Protein AF-A0A2D4JW56-F1 (afdb_monomer_lite)

Sequence (159 aa):
MGGWMNEIQSYDPETYHATLTHSIFVRLEGSILRLSKPNKNISRRAFYNETKPEVTYISQKIYDLTDSKIYLVPKSLARKRVWNKKYPICIELGRQDNFMAKAQTDKETSEDKISIEKENLSSEEIWKPSQDGAKSGTQKNQVLYLFARTGREKEEWFR

Secondary structure (DSSP, 8-state):
-EEEEEEESS--TTT--GGG-EEEEEEEETTEEEEEEESSPPPTT--TTS------EEEEEEEE-TT-EEEESSTT--GGGTT-TTSPEEEE-----SGGGGSS-----------------------------------PPPEEEEEESSHHHHHHHH-

Radius of gyration: 19.99 Å; chains: 1; bounding box: 48×68×36 Å

Organism: NCBI:txid1970185

Foldseek 3Di:
DKDKWWWAQDDDLVPDDPVRTAIWIWDDDPQKIKTFGFPDGDDLCDDPPDDPPPTDTDDMDIAGLPPKDWDKPPNPDDPVCLLPLSIWIKIQGDDGPPPPVPRDDDDDDDDDDDDDDDDDDDDDDDDDDDDDDDDDDDDRRRMITIGDSGSVVSVVVRD

pLDDT: mean 75.03, std 24.68, range [27.59, 96.94]

Structure (mmCIF, N/CA/C/O backbone):
data_AF-A0A2D4JW56-F1
#
_entry.id   AF-A0A2D4JW56-F1
#
loop_
_atom_site.group_PDB
_atom_site.id
_atom_site.type_symbol
_atom_site.label_atom_id
_atom_site.label_alt_id
_atom_site.label_comp_id
_atom_site.label_asym_id
_atom_site.label_entity_id
_atom_site.label_seq_id
_atom_site.pdbx_PDB_ins_code
_atom_site.Cartn_x
_atom_site.Cartn_y
_atom_site.Cartn_z
_atom_site.occupancy
_atom_site.B_iso_or_equiv
_atom_site.auth_seq_id
_atom_site.auth_comp_id
_atom_site.auth_asym_id
_atom_site.auth_atom_id
_atom_site.pdbx_PDB_model_num
ATOM 1 N N . MET A 1 1 ? 5.699 -3.218 11.768 1.00 90.75 1 MET A N 1
ATOM 2 C CA . MET A 1 1 ? 6.167 -3.727 10.451 1.00 90.75 1 MET A CA 1
ATOM 3 C C . MET A 1 1 ? 6.404 -2.551 9.506 1.00 90.75 1 MET A C 1
ATOM 5 O O . MET A 1 1 ? 5.725 -1.543 9.655 1.00 90.75 1 MET A O 1
ATOM 9 N N . GLY A 1 2 ? 7.350 -2.626 8.561 1.00 92.94 2 GLY A N 1
ATOM 10 C CA . GLY A 1 2 ? 7.533 -1.560 7.568 1.00 92.94 2 GLY A CA 1
ATOM 11 C C . GLY A 1 2 ? 8.169 -2.043 6.267 1.00 92.94 2 GLY A C 1
ATOM 12 O O . GLY A 1 2 ? 9.017 -2.931 6.294 1.00 92.94 2 GLY A O 1
ATOM 13 N N . GLY A 1 3 ? 7.761 -1.469 5.136 1.00 92.69 3 GLY A N 1
ATOM 14 C CA . GLY A 1 3 ? 8.174 -1.938 3.816 1.00 92.69 3 GLY A CA 1
ATOM 15 C C . GLY A 1 3 ? 7.618 -1.109 2.661 1.00 92.69 3 GLY A C 1
ATOM 16 O O . GLY A 1 3 ? 6.714 -0.291 2.822 1.00 92.69 3 GLY A O 1
ATOM 17 N N . TRP A 1 4 ? 8.184 -1.320 1.475 1.00 93.00 4 TRP A N 1
ATOM 18 C CA . TRP A 1 4 ? 7.761 -0.634 0.258 1.00 93.00 4 TRP A CA 1
ATOM 19 C C . TRP A 1 4 ? 6.577 -1.342 -0.399 1.00 93.00 4 TRP A C 1
ATOM 21 O O . TRP A 1 4 ? 6.644 -2.532 -0.696 1.00 93.00 4 TRP A O 1
ATOM 31 N N . MET A 1 5 ? 5.529 -0.586 -0.710 1.00 95.25 5 MET A N 1
ATOM 32 C CA . MET A 1 5 ? 4.368 -1.046 -1.477 1.00 95.25 5 MET A CA 1
ATOM 33 C C . MET A 1 5 ? 4.080 -0.054 -2.604 1.00 95.25 5 MET A C 1
ATOM 35 O O . MET A 1 5 ? 4.742 0.980 -2.712 1.00 95.25 5 MET A O 1
ATOM 39 N N . ASN A 1 6 ? 3.115 -0.367 -3.465 1.00 95.00 6 ASN A N 1
ATOM 40 C CA . ASN A 1 6 ? 2.587 0.601 -4.420 1.00 95.00 6 ASN A CA 1
ATOM 41 C C . ASN A 1 6 ? 1.115 0.885 -4.120 1.00 95.00 6 ASN A C 1
ATOM 43 O O . ASN A 1 6 ? 0.366 -0.050 -3.860 1.00 95.00 6 ASN A O 1
ATOM 47 N N . GLU A 1 7 ? 0.699 2.143 -4.187 1.00 95.06 7 GLU A N 1
ATOM 48 C CA . GLU A 1 7 ? -0.705 2.546 -4.094 1.00 95.06 7 GLU A CA 1
ATOM 49 C C . GLU A 1 7 ? -1.277 2.909 -5.466 1.00 95.06 7 GLU A C 1
ATOM 51 O O . GLU A 1 7 ? -0.543 3.298 -6.379 1.00 95.06 7 GLU A O 1
ATOM 56 N N . ILE A 1 8 ? -2.596 2.804 -5.599 1.00 94.56 8 ILE A N 1
ATOM 57 C CA . ILE A 1 8 ? -3.370 3.417 -6.682 1.00 94.56 8 ILE A CA 1
ATOM 58 C C . ILE A 1 8 ? -4.607 4.084 -6.078 1.00 94.56 8 ILE A C 1
ATOM 60 O O . ILE A 1 8 ? -5.138 3.615 -5.072 1.00 94.56 8 ILE A O 1
ATOM 64 N N . GLN A 1 9 ? -5.066 5.179 -6.681 1.00 91.38 9 GLN A N 1
ATOM 65 C CA . GLN A 1 9 ? -6.236 5.912 -6.189 1.00 91.38 9 GLN A CA 1
ATOM 66 C C . GLN A 1 9 ? -7.549 5.153 -6.425 1.00 91.38 9 GLN A C 1
ATOM 68 O O . GLN A 1 9 ? -8.435 5.174 -5.577 1.00 91.38 9 GLN A O 1
ATOM 73 N N . SER A 1 10 ? -7.671 4.486 -7.572 1.00 91.38 10 SER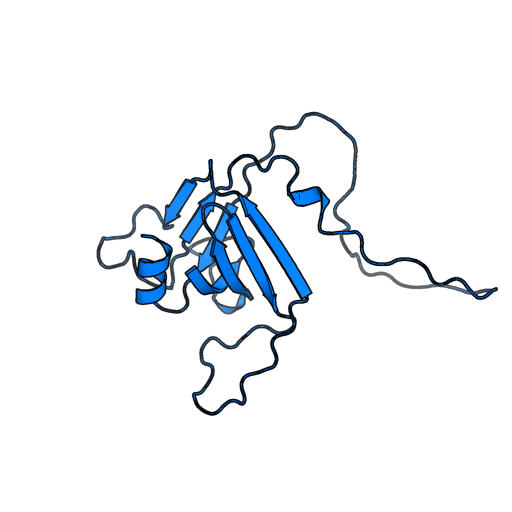 A N 1
ATOM 74 C CA . SER A 1 10 ? -8.828 3.672 -7.941 1.00 91.38 10 SER A CA 1
ATOM 75 C C . SER A 1 10 ? -8.339 2.383 -8.586 1.00 91.38 10 SER A C 1
ATOM 77 O O . SER A 1 10 ? -7.393 2.410 -9.375 1.00 91.38 10 SER A O 1
ATOM 79 N N . TYR A 1 11 ? -8.949 1.257 -8.231 1.00 93.00 11 TYR A N 1
ATOM 80 C CA . TYR A 1 11 ? -8.591 -0.052 -8.760 1.00 93.00 11 TYR A CA 1
ATOM 81 C C . TYR A 1 11 ? -9.774 -0.675 -9.488 1.00 93.00 11 TYR A C 1
ATOM 83 O O . TYR A 1 11 ? -10.841 -0.863 -8.908 1.00 93.00 11 TYR A O 1
ATOM 91 N N . ASP A 1 12 ? -9.527 -1.079 -10.726 1.00 91.06 12 ASP A N 1
ATOM 92 C CA . ASP A 1 12 ? -10.411 -1.922 -11.514 1.00 91.06 12 ASP A CA 1
ATOM 93 C C . ASP A 1 12 ? -9.562 -3.065 -12.110 1.00 91.06 12 ASP A C 1
ATOM 95 O O . ASP A 1 12 ? -8.528 -2.804 -12.735 1.00 91.06 12 ASP A O 1
ATOM 99 N N . PRO A 1 13 ? -9.923 -4.343 -11.876 1.00 88.94 13 PRO A N 1
ATOM 100 C CA . PRO A 1 13 ? -9.146 -5.487 -12.344 1.00 88.94 13 PRO A CA 1
ATOM 101 C C . PRO A 1 13 ? -9.022 -5.588 -13.872 1.00 88.94 13 PRO A C 1
ATOM 103 O O . PRO A 1 13 ? -8.082 -6.248 -14.331 1.00 88.94 13 PRO A O 1
ATOM 106 N N . GLU A 1 14 ? -9.929 -4.974 -14.637 1.00 89.44 14 GLU A N 1
ATOM 107 C CA . GLU A 1 14 ? -9.923 -5.004 -16.104 1.00 89.44 14 GLU A CA 1
ATOM 108 C C . GLU A 1 14 ? -8.990 -3.942 -16.693 1.00 89.44 14 GLU A C 1
ATOM 110 O O . GLU A 1 14 ? -8.241 -4.223 -17.628 1.00 89.44 14 GLU A O 1
ATOM 115 N N . THR A 1 15 ? -8.965 -2.750 -16.096 1.00 90.31 15 THR A N 1
ATOM 116 C CA . THR A 1 15 ? -8.185 -1.598 -16.582 1.00 90.31 15 THR A CA 1
ATOM 117 C C . THR A 1 15 ? -6.861 -1.389 -15.841 1.00 90.31 15 THR A C 1
ATOM 119 O O . THR A 1 15 ? -6.055 -0.534 -16.216 1.00 90.31 15 THR A O 1
ATOM 122 N N . TYR A 1 16 ? -6.584 -2.182 -14.800 1.00 91.69 16 TYR A N 1
ATOM 123 C CA . TYR A 1 16 ? -5.368 -2.050 -14.005 1.00 91.69 16 TYR A CA 1
ATOM 124 C C . TYR A 1 16 ? -4.090 -2.206 -14.838 1.00 91.69 16 TYR A C 1
ATOM 126 O O . TYR A 1 16 ? -3.803 -3.263 -15.411 1.00 91.69 16 TYR A O 1
ATOM 134 N N . HIS A 1 17 ? -3.235 -1.186 -14.753 1.00 90.25 17 HIS A N 1
ATOM 135 C CA . HIS A 1 17 ? -1.868 -1.233 -15.243 1.00 90.25 17 HIS A CA 1
ATOM 136 C C . HIS A 1 17 ? -0.882 -0.758 -14.173 1.00 90.25 17 HIS A C 1
ATOM 138 O O . HIS A 1 17 ? -1.106 0.222 -13.467 1.00 90.25 17 HIS A O 1
ATOM 144 N N . ALA A 1 18 ? 0.261 -1.435 -14.060 1.00 88.50 18 ALA A N 1
ATOM 145 C CA . ALA A 1 18 ? 1.209 -1.164 -12.981 1.00 88.50 18 ALA A CA 1
ATOM 146 C C . ALA A 1 18 ? 1.871 0.226 -13.057 1.00 88.50 18 ALA A C 1
ATOM 148 O O . ALA A 1 18 ? 2.372 0.713 -12.046 1.00 88.50 18 ALA A O 1
ATOM 149 N N . THR A 1 19 ? 1.884 0.867 -14.228 1.00 89.88 19 THR A N 1
ATOM 150 C CA . THR A 1 19 ? 2.395 2.243 -14.396 1.00 89.88 19 THR A CA 1
ATOM 151 C C . THR A 1 19 ? 1.514 3.288 -13.719 1.00 89.88 19 THR A C 1
ATOM 153 O O . THR A 1 19 ? 1.999 4.375 -13.437 1.00 89.88 19 THR A O 1
ATOM 156 N N . LEU A 1 20 ? 0.255 2.952 -13.418 1.00 91.56 20 LEU A N 1
ATOM 157 C CA . LEU A 1 20 ? -0.678 3.816 -12.692 1.00 91.56 20 LEU A CA 1
ATOM 158 C C . LEU A 1 20 ? -0.420 3.817 -11.179 1.00 91.56 20 LEU A C 1
ATOM 160 O O . LEU A 1 20 ? -1.096 4.520 -10.436 1.00 91.56 20 LEU A O 1
ATOM 164 N N . THR A 1 21 ? 0.529 3.003 -10.709 1.00 93.38 21 THR A N 1
ATOM 165 C CA . THR A 1 21 ? 0.821 2.867 -9.283 1.00 93.38 21 THR A CA 1
ATOM 166 C C . THR A 1 21 ? 1.972 3.765 -8.844 1.00 93.38 21 THR A C 1
ATOM 168 O O . THR A 1 21 ? 2.918 4.032 -9.594 1.00 93.38 21 THR A O 1
ATOM 171 N N . HIS A 1 22 ? 1.917 4.200 -7.590 1.00 92.56 22 HIS A N 1
ATOM 172 C CA . HIS A 1 22 ? 2.948 5.021 -6.969 1.00 92.56 22 HIS A CA 1
ATOM 173 C C . HIS A 1 22 ? 3.569 4.296 -5.787 1.00 92.56 22 HIS A C 1
ATOM 175 O O . HIS A 1 22 ? 2.863 3.744 -4.950 1.00 92.56 22 HIS A O 1
ATOM 181 N N . SER A 1 23 ? 4.895 4.311 -5.701 1.00 93.50 23 SER A N 1
ATOM 182 C CA . SER A 1 23 ? 5.605 3.756 -4.556 1.00 93.50 23 SER A CA 1
ATOM 183 C C . SER A 1 23 ? 5.267 4.536 -3.303 1.00 93.50 23 SER A C 1
ATOM 185 O O . SER A 1 23 ? 5.326 5.763 -3.300 1.00 93.50 23 SER A O 1
ATOM 187 N N . ILE A 1 24 ? 5.007 3.813 -2.227 1.00 94.81 24 ILE A N 1
ATOM 188 C CA . ILE A 1 24 ? 4.860 4.367 -0.892 1.00 94.81 24 ILE A CA 1
ATOM 189 C C . ILE A 1 24 ? 5.630 3.503 0.097 1.00 94.81 24 ILE A C 1
ATOM 191 O O . ILE A 1 24 ? 5.726 2.281 -0.053 1.00 94.81 24 ILE A O 1
ATOM 195 N N . PHE A 1 25 ? 6.189 4.143 1.116 1.00 94.69 25 PHE A N 1
ATOM 196 C CA . PHE A 1 25 ? 6.705 3.431 2.269 1.00 94.69 25 PHE A CA 1
ATOM 197 C C . PHE A 1 25 ? 5.580 3.272 3.286 1.00 94.69 25 PHE A C 1
ATOM 199 O O . PHE A 1 25 ? 5.033 4.263 3.775 1.00 94.69 25 PHE A O 1
ATOM 206 N N . VAL A 1 26 ? 5.232 2.025 3.578 1.00 96.19 26 VAL A N 1
ATOM 207 C CA . VAL A 1 26 ? 4.162 1.659 4.502 1.00 96.19 26 VAL A CA 1
ATOM 208 C C . VAL A 1 26 ? 4.784 1.248 5.819 1.00 96.19 26 VAL A C 1
ATOM 210 O O . VAL A 1 26 ? 5.737 0.469 5.852 1.00 96.19 26 VAL A O 1
ATOM 213 N N . ARG A 1 27 ? 4.241 1.762 6.917 1.00 96.25 27 ARG A N 1
ATOM 214 C CA . ARG A 1 27 ? 4.633 1.377 8.266 1.00 96.25 27 ARG A CA 1
ATOM 215 C C . ARG A 1 27 ? 3.393 1.174 9.119 1.00 96.25 27 ARG A C 1
ATOM 217 O O . ARG A 1 27 ? 2.530 2.041 9.153 1.00 96.25 27 ARG A O 1
ATOM 224 N N . LEU A 1 28 ? 3.337 0.037 9.795 1.00 95.56 28 LEU A N 1
ATOM 225 C CA . LEU A 1 28 ? 2.257 -0.341 10.697 1.00 95.56 28 LEU A CA 1
ATOM 226 C C . LEU A 1 28 ? 2.810 -0.462 12.121 1.00 95.56 28 LEU A C 1
ATOM 228 O O . LEU A 1 28 ? 3.742 -1.244 12.359 1.00 95.56 28 LEU A O 1
ATOM 232 N N . GLU A 1 29 ? 2.244 0.330 13.029 1.00 95.12 29 GLU A N 1
ATOM 233 C CA . GLU A 1 29 ? 2.577 0.429 14.455 1.00 95.12 29 GLU A CA 1
ATOM 234 C C . GLU A 1 29 ? 1.278 0.267 15.266 1.00 95.12 29 GLU A C 1
ATOM 236 O O . GLU A 1 29 ? 0.495 1.205 15.393 1.00 95.12 29 GLU A O 1
ATOM 241 N N . GLY A 1 30 ? 1.008 -0.939 15.779 1.00 93.81 30 GLY A N 1
ATOM 242 C CA . GLY A 1 30 ? -0.292 -1.245 16.390 1.00 93.81 30 GLY A CA 1
ATOM 243 C C . GLY A 1 30 ? -1.423 -1.156 15.358 1.00 93.81 30 GLY A C 1
ATOM 244 O O . GLY A 1 30 ? -1.340 -1.800 14.313 1.00 93.81 30 GLY A O 1
ATOM 245 N N . SER A 1 31 ? -2.446 -0.339 15.630 1.00 92.81 31 SER A N 1
ATOM 246 C CA . SER A 1 31 ? -3.524 -0.013 14.680 1.00 92.81 31 SER A CA 1
ATOM 247 C C . SER A 1 31 ? -3.182 1.151 13.744 1.00 92.81 31 SER A C 1
ATOM 249 O O . SER A 1 31 ? -3.960 1.461 12.846 1.00 92.81 31 SER A O 1
ATOM 251 N N . ILE A 1 32 ? -2.029 1.804 13.916 1.00 95.38 32 ILE A N 1
ATOM 252 C CA . ILE A 1 32 ? -1.685 3.014 13.169 1.00 95.38 32 ILE A CA 1
ATOM 253 C C . ILE A 1 32 ? -0.921 2.660 11.895 1.00 95.38 32 ILE A C 1
ATOM 255 O O . ILE A 1 32 ? 0.198 2.139 11.933 1.00 95.38 32 ILE A O 1
ATOM 259 N N . LEU A 1 33 ? -1.511 2.997 10.750 1.00 95.69 33 LEU A N 1
ATOM 260 C CA . LEU A 1 33 ? -0.930 2.822 9.425 1.00 95.69 33 LEU A CA 1
ATOM 261 C C . LEU A 1 33 ? -0.408 4.156 8.892 1.00 95.69 33 LEU A C 1
ATOM 263 O O . LEU A 1 33 ? -1.177 5.067 8.605 1.00 95.69 33 LEU A O 1
ATOM 267 N N . ARG A 1 34 ? 0.904 4.255 8.691 1.00 96.69 34 ARG A N 1
ATOM 268 C CA . ARG A 1 34 ? 1.580 5.416 8.105 1.00 96.69 34 ARG A CA 1
ATOM 269 C C . ARG A 1 34 ? 2.011 5.114 6.672 1.00 96.69 34 ARG A C 1
ATOM 271 O O . ARG A 1 34 ? 2.830 4.226 6.442 1.00 96.69 34 ARG A O 1
ATOM 278 N N . LEU A 1 35 ? 1.508 5.893 5.719 1.00 96.06 35 LEU A N 1
ATOM 279 C CA . LEU A 1 35 ? 1.900 5.874 4.310 1.00 96.06 35 LEU A CA 1
ATOM 280 C C . LEU A 1 35 ? 2.758 7.103 4.022 1.00 96.06 35 LEU A C 1
ATOM 282 O O . LEU A 1 35 ? 2.306 8.229 4.206 1.00 96.06 35 LEU A O 1
ATOM 286 N N . SER A 1 36 ? 3.997 6.904 3.583 1.00 95.12 36 SER A N 1
ATOM 287 C CA . SER A 1 36 ? 4.911 7.995 3.228 1.00 95.12 36 SER A CA 1
ATOM 288 C C . SER A 1 36 ? 5.229 7.939 1.737 1.00 95.12 36 SER A C 1
ATOM 290 O O . SER A 1 36 ? 5.847 6.985 1.259 1.00 95.12 36 SER A O 1
ATOM 292 N N . LYS A 1 37 ? 4.794 8.957 0.992 1.00 94.19 37 LYS A N 1
ATOM 293 C CA . LYS A 1 37 ? 5.024 9.081 -0.448 1.00 94.19 37 LYS A CA 1
ATOM 294 C C . LYS A 1 37 ? 6.372 9.771 -0.701 1.00 94.19 37 LYS A C 1
ATOM 296 O O . LYS A 1 37 ? 6.568 10.898 -0.236 1.00 94.19 37 LYS A O 1
ATOM 301 N N . PRO A 1 38 ? 7.308 9.121 -1.409 1.00 92.88 38 PRO A N 1
ATOM 302 C CA . PRO A 1 38 ? 8.582 9.720 -1.775 1.00 92.88 38 PRO A CA 1
ATOM 303 C C . PRO A 1 38 ? 8.401 10.792 -2.859 1.00 92.88 38 PRO A C 1
ATOM 305 O O . PRO A 1 38 ? 7.431 10.762 -3.616 1.00 92.88 38 PRO A O 1
ATOM 308 N N . ASN A 1 39 ? 9.365 11.708 -2.965 1.00 89.31 39 ASN A N 1
ATOM 309 C CA . ASN A 1 39 ? 9.410 12.730 -4.017 1.00 89.31 39 ASN A CA 1
ATOM 310 C C . ASN A 1 39 ? 9.483 12.101 -5.420 1.00 89.31 39 ASN A C 1
ATOM 312 O O . ASN A 1 39 ? 8.818 12.530 -6.358 1.00 89.31 39 ASN A O 1
ATOM 316 N N . LYS A 1 40 ? 10.268 11.027 -5.556 1.00 86.88 40 LYS A N 1
ATOM 317 C CA . LYS A 1 40 ? 10.425 10.274 -6.804 1.00 86.88 40 LYS A CA 1
ATOM 318 C C . LYS A 1 40 ? 9.884 8.862 -6.636 1.00 86.88 40 LYS A C 1
ATOM 320 O O . LYS A 1 40 ? 10.133 8.212 -5.621 1.00 86.88 40 LYS A O 1
ATOM 325 N N . ASN A 1 41 ? 9.164 8.375 -7.646 1.00 84.56 41 ASN A N 1
ATOM 326 C CA . ASN A 1 41 ? 8.671 7.003 -7.645 1.00 84.56 41 ASN A CA 1
ATOM 327 C C . ASN A 1 41 ? 9.858 6.029 -7.651 1.00 84.56 41 ASN A C 1
ATOM 329 O O . ASN A 1 41 ? 10.768 6.159 -8.468 1.00 84.56 41 ASN A O 1
ATOM 333 N N . ILE A 1 42 ? 9.845 5.051 -6.750 1.00 83.81 42 ILE A N 1
ATOM 334 C CA . ILE A 1 42 ? 10.928 4.074 -6.646 1.00 83.81 42 ILE A CA 1
ATOM 335 C C . ILE A 1 42 ? 10.691 2.952 -7.653 1.00 83.81 42 ILE A C 1
ATOM 337 O O . ILE A 1 42 ? 9.601 2.383 -7.730 1.00 83.81 42 ILE A O 1
ATOM 341 N N . SER A 1 43 ? 11.730 2.609 -8.414 1.00 75.06 43 SER A N 1
ATOM 342 C CA . SER A 1 43 ? 11.670 1.515 -9.381 1.00 75.06 43 SER A CA 1
ATOM 343 C C . SER A 1 43 ? 11.252 0.196 -8.723 1.00 75.06 43 SER A C 1
ATOM 345 O O . SER A 1 43 ? 11.694 -0.162 -7.629 1.00 75.06 43 SER A O 1
ATOM 347 N N . ARG A 1 44 ? 10.433 -0.582 -9.441 1.00 64.88 44 ARG A N 1
ATOM 348 C CA . ARG A 1 44 ? 10.041 -1.946 -9.039 1.00 64.88 44 ARG A CA 1
ATOM 349 C C . ARG A 1 44 ? 11.200 -2.946 -9.092 1.00 64.88 44 ARG A C 1
ATOM 351 O O . ARG A 1 44 ? 11.068 -4.041 -8.556 1.00 64.88 44 ARG A O 1
ATOM 358 N N . ARG A 1 45 ? 12.282 -2.601 -9.793 1.00 65.50 45 ARG A N 1
ATOM 359 C CA . ARG A 1 45 ? 13.469 -3.432 -10.026 1.00 65.50 45 ARG A CA 1
ATOM 360 C C . ARG A 1 45 ? 14.718 -2.625 -9.680 1.00 65.50 45 ARG A C 1
ATOM 362 O O . ARG A 1 45 ? 15.556 -2.424 -10.549 1.00 65.50 45 ARG A O 1
ATOM 369 N N . ALA A 1 46 ? 14.799 -2.090 -8.463 1.00 54.44 46 ALA A N 1
ATOM 370 C CA . ALA A 1 46 ? 16.048 -1.476 -8.021 1.00 54.44 46 ALA A CA 1
ATOM 371 C C . ALA A 1 46 ? 17.160 -2.527 -8.169 1.00 54.44 46 ALA A C 1
ATOM 373 O O . ALA A 1 46 ? 17.067 -3.617 -7.594 1.00 54.44 46 ALA A O 1
ATOM 374 N N . PHE A 1 47 ? 18.132 -2.253 -9.038 1.00 50.53 47 PHE A N 1
ATOM 375 C CA . PHE A 1 47 ? 19.256 -3.150 -9.259 1.00 50.53 47 PHE A CA 1
ATOM 376 C C . PHE A 1 47 ? 20.127 -3.145 -8.002 1.00 50.53 47 PHE A C 1
ATOM 378 O O . PHE A 1 47 ? 20.273 -2.119 -7.343 1.00 50.53 47 PHE A O 1
ATOM 385 N N . TYR A 1 48 ? 20.724 -4.291 -7.680 1.00 54.28 48 TYR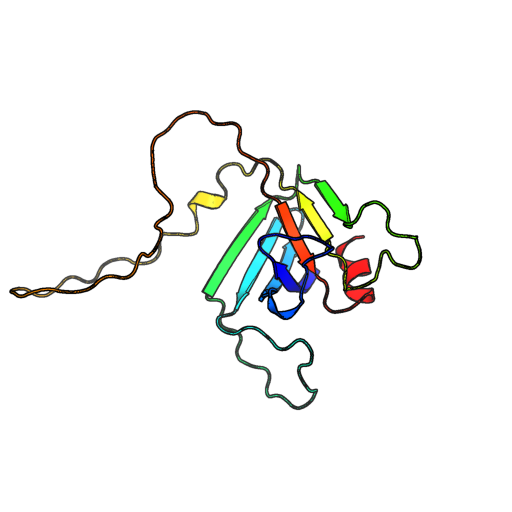 A N 1
ATOM 386 C CA . TYR A 1 48 ? 21.572 -4.487 -6.496 1.00 54.28 48 TYR A CA 1
ATOM 387 C C . TYR A 1 48 ? 22.734 -3.470 -6.378 1.00 54.28 48 TYR A C 1
ATOM 389 O O . TYR A 1 48 ? 23.275 -3.288 -5.294 1.00 54.28 48 TYR A O 1
ATOM 397 N N . ASN A 1 49 ? 23.074 -2.772 -7.469 1.00 53.53 49 ASN A N 1
ATOM 398 C CA . ASN A 1 49 ? 24.187 -1.827 -7.571 1.00 53.53 49 ASN A CA 1
ATOM 399 C C . ASN A 1 49 ? 23.798 -0.334 -7.575 1.00 53.53 49 ASN A C 1
ATOM 401 O O . ASN A 1 49 ? 24.673 0.504 -7.787 1.00 53.53 49 ASN A O 1
ATOM 405 N N . GLU A 1 50 ? 22.528 0.034 -7.379 1.00 60.78 50 GLU A N 1
ATOM 406 C CA . GLU A 1 50 ? 22.169 1.453 -7.244 1.00 60.78 50 GLU A CA 1
ATOM 407 C C . GLU A 1 50 ? 22.558 1.963 -5.849 1.00 60.78 50 GLU A C 1
ATOM 409 O O . GLU A 1 50 ? 22.189 1.375 -4.828 1.00 60.78 50 GLU A O 1
ATOM 414 N N . THR A 1 51 ? 23.296 3.078 -5.793 1.00 59.12 51 THR A N 1
ATOM 415 C CA . THR A 1 51 ? 23.474 3.840 -4.554 1.00 59.12 51 THR A CA 1
ATOM 416 C C . THR A 1 51 ? 22.096 4.113 -3.976 1.00 59.12 51 THR A C 1
ATOM 418 O O . THR A 1 51 ? 21.229 4.649 -4.664 1.00 59.12 51 THR A O 1
ATOM 421 N N . LYS A 1 52 ? 21.872 3.680 -2.729 1.00 57.56 52 LYS A N 1
ATOM 422 C CA . LYS A 1 52 ? 20.571 3.763 -2.061 1.00 57.56 52 LYS A CA 1
ATOM 423 C C . LYS A 1 52 ? 20.081 5.212 -2.170 1.00 57.56 52 LYS A C 1
ATOM 425 O O . LYS A 1 52 ? 20.699 6.078 -1.550 1.00 57.56 52 LYS A O 1
ATOM 430 N N . PRO A 1 53 ? 19.048 5.501 -2.981 1.00 62.62 53 PRO A N 1
ATOM 431 C CA . PRO A 1 53 ? 18.645 6.876 -3.199 1.00 62.62 53 PRO A CA 1
ATOM 432 C C . PRO A 1 53 ? 18.211 7.457 -1.860 1.00 62.62 53 PRO A C 1
ATOM 434 O O . PRO A 1 53 ? 17.502 6.795 -1.096 1.00 62.62 53 PRO A O 1
ATOM 437 N N . GLU A 1 54 ? 18.653 8.674 -1.560 1.00 69.94 54 GLU A N 1
ATOM 438 C CA . GLU A 1 54 ? 18.171 9.390 -0.390 1.00 69.94 54 GLU A CA 1
ATOM 439 C C . GLU A 1 54 ? 16.682 9.677 -0.600 1.00 69.94 54 GLU A C 1
ATOM 441 O O . GLU A 1 54 ? 16.271 10.446 -1.472 1.00 69.94 54 GLU A O 1
ATOM 446 N N . VAL A 1 55 ? 15.845 8.938 0.125 1.00 81.94 55 VAL A N 1
ATOM 447 C CA . VAL A 1 55 ? 14.398 9.004 -0.042 1.00 81.94 55 VAL A CA 1
ATOM 448 C C . VAL A 1 55 ? 13.871 10.186 0.758 1.00 81.94 55 VAL A C 1
ATOM 450 O O . VAL A 1 55 ? 13.653 10.082 1.962 1.00 81.94 55 VAL A O 1
ATOM 453 N N . THR A 1 56 ? 13.600 11.294 0.077 1.00 88.75 56 THR A N 1
ATOM 454 C CA . THR A 1 56 ? 12.843 12.411 0.654 1.00 88.75 56 THR A CA 1
ATOM 455 C C . THR A 1 56 ? 11.346 12.147 0.518 1.00 88.75 56 THR A C 1
ATOM 457 O O . THR A 1 56 ? 10.855 11.913 -0.591 1.00 88.75 56 THR A O 1
ATOM 460 N N . TYR A 1 57 ? 10.601 12.193 1.623 1.00 90.81 57 TYR A N 1
ATOM 461 C CA . TYR A 1 57 ? 9.141 12.075 1.611 1.00 90.81 57 TYR A CA 1
ATOM 462 C C . TYR A 1 57 ? 8.493 13.448 1.438 1.00 90.81 57 TYR A C 1
ATOM 464 O O . TYR A 1 57 ? 8.868 14.396 2.116 1.00 90.81 57 TYR A O 1
ATOM 472 N N . ILE A 1 58 ? 7.516 13.542 0.536 1.00 92.38 58 ILE A N 1
ATOM 473 C CA . ILE A 1 58 ? 6.806 14.798 0.221 1.00 92.38 58 ILE A CA 1
ATOM 474 C C . ILE A 1 58 ? 5.375 14.821 0.751 1.00 92.38 58 ILE A C 1
ATOM 476 O O . ILE A 1 58 ? 4.728 15.860 0.768 1.00 92.38 58 ILE A O 1
ATOM 480 N N . SER A 1 59 ? 4.845 13.664 1.138 1.00 92.56 59 SER A N 1
ATOM 481 C CA . SER A 1 59 ? 3.498 13.547 1.679 1.00 92.56 59 SER A CA 1
ATOM 482 C C . SER A 1 59 ? 3.438 12.357 2.616 1.00 92.56 59 SER A C 1
ATOM 484 O O . SER A 1 59 ? 3.986 11.290 2.320 1.00 92.56 59 SER A O 1
ATOM 486 N N . GLN A 1 60 ? 2.771 12.544 3.748 1.00 93.94 60 GLN A N 1
ATOM 487 C CA . GLN A 1 60 ? 2.502 11.485 4.702 1.00 93.94 60 GLN A CA 1
ATOM 488 C C . GLN A 1 60 ? 1.016 11.466 5.025 1.00 93.94 60 GLN A C 1
ATOM 490 O O . GLN A 1 60 ? 0.397 12.507 5.230 1.00 93.94 60 GLN A O 1
ATOM 495 N N . LYS A 1 61 ? 0.450 10.264 5.053 1.00 93.56 61 LYS A N 1
ATOM 496 C CA . LYS A 1 61 ? -0.914 10.000 5.501 1.00 93.56 61 LYS A CA 1
ATOM 497 C C . LYS A 1 61 ? -0.827 8.996 6.628 1.00 93.56 61 LYS A C 1
ATOM 499 O O . 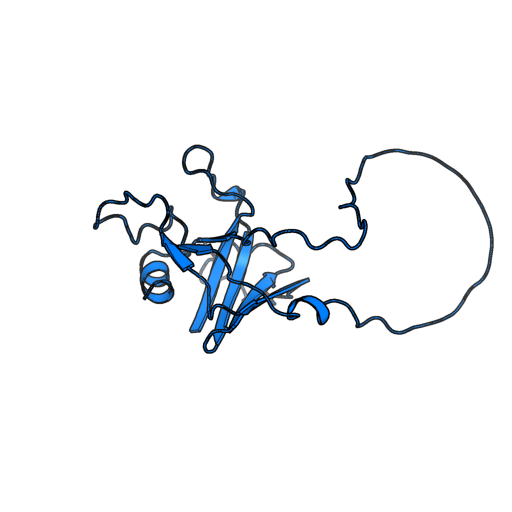LYS A 1 61 ? -0.068 8.031 6.532 1.00 93.56 61 LYS A O 1
ATOM 504 N N . ILE A 1 62 ? -1.563 9.234 7.695 1.00 94.12 62 ILE A N 1
ATOM 505 C CA . ILE A 1 62 ? -1.602 8.331 8.832 1.00 94.12 62 ILE A CA 1
ATOM 506 C C . ILE A 1 62 ? -3.069 8.039 9.111 1.00 94.12 62 ILE A C 1
ATOM 508 O O . ILE A 1 62 ? -3.898 8.948 9.089 1.00 94.12 62 ILE A O 1
ATOM 512 N N . TYR A 1 63 ? -3.358 6.762 9.309 1.00 93.62 63 TYR A N 1
ATOM 513 C CA . TYR A 1 63 ? -4.698 6.228 9.461 1.00 93.62 63 TYR A CA 1
ATOM 514 C C . TYR A 1 63 ? -4.770 5.344 10.694 1.00 93.62 63 TYR A C 1
ATOM 516 O O . TYR A 1 63 ? -3.814 4.625 10.994 1.00 93.62 63 TYR A O 1
ATOM 524 N N . ASP A 1 64 ? -5.918 5.363 11.357 1.00 93.69 64 ASP A N 1
ATOM 525 C CA . ASP A 1 64 ? -6.261 4.380 12.377 1.00 93.69 64 ASP A CA 1
ATOM 526 C C . ASP A 1 64 ? -7.048 3.227 11.741 1.00 93.69 64 ASP A C 1
ATOM 528 O O . ASP A 1 64 ? -8.054 3.436 11.054 1.00 93.69 64 ASP A O 1
ATOM 532 N N . LEU A 1 65 ? -6.565 2.004 11.950 1.00 93.81 65 LEU A N 1
ATOM 533 C CA . LEU A 1 65 ? -7.154 0.778 11.428 1.00 93.81 65 LEU A CA 1
ATOM 534 C C . LEU A 1 65 ? -8.147 0.102 12.386 1.00 93.81 65 LEU A C 1
ATOM 536 O O . LEU A 1 65 ? -8.703 -0.921 11.996 1.00 93.81 65 LEU A O 1
ATOM 540 N N . THR A 1 66 ? -8.400 0.648 13.583 1.00 92.31 66 THR A N 1
ATOM 541 C CA . THR A 1 66 ? -9.208 0.008 14.647 1.00 92.31 66 THR A CA 1
ATOM 542 C C . THR A 1 66 ? -10.566 -0.527 14.163 1.00 92.31 66 THR A C 1
ATOM 544 O O . THR A 1 66 ? -10.893 -1.675 14.446 1.00 92.31 66 THR A O 1
ATOM 547 N N . ASP A 1 67 ? -11.297 0.234 13.342 1.00 91.81 67 ASP A N 1
ATOM 548 C CA . ASP A 1 67 ? -12.595 -0.178 12.771 1.00 91.81 67 ASP A CA 1
ATOM 549 C C . ASP A 1 67 ? -12.540 -0.421 11.252 1.00 91.81 67 ASP A C 1
ATOM 551 O O . ASP A 1 67 ? -13.540 -0.305 10.537 1.00 91.81 67 ASP A O 1
ATOM 555 N N . SER A 1 68 ? -11.350 -0.707 10.723 1.00 94.44 68 SER A N 1
ATOM 556 C CA . SER A 1 68 ? -11.140 -0.878 9.285 1.00 94.44 68 SER A CA 1
ATOM 557 C C . SER A 1 68 ? -11.318 -2.327 8.844 1.00 94.44 68 SER A C 1
ATOM 559 O O . SER A 1 68 ? -10.962 -3.271 9.547 1.00 94.44 68 SER A O 1
ATOM 561 N N . LYS A 1 69 ? -11.827 -2.524 7.624 1.00 95.25 69 LYS A N 1
ATOM 562 C CA . LYS A 1 69 ? -11.950 -3.852 7.010 1.00 95.25 69 LYS A CA 1
ATOM 563 C C . LYS A 1 69 ? -10.821 -4.071 6.021 1.00 95.25 69 LYS A C 1
ATOM 565 O O . LYS A 1 69 ? -10.660 -3.303 5.074 1.00 95.25 69 LYS A O 1
ATOM 570 N N . ILE A 1 70 ? -10.084 -5.160 6.205 1.00 94.62 70 ILE A N 1
ATOM 571 C CA . ILE A 1 70 ? -8.968 -5.538 5.339 1.00 94.62 70 ILE A CA 1
ATOM 572 C C . ILE A 1 70 ? -9.358 -6.782 4.544 1.00 94.62 70 ILE A C 1
ATOM 574 O O . ILE A 1 70 ? -9.813 -7.777 5.106 1.00 94.62 70 ILE A O 1
ATOM 578 N N . TYR A 1 71 ? -9.219 -6.732 3.222 1.00 95.00 71 TYR A N 1
ATOM 579 C CA . TYR A 1 71 ? -9.559 -7.852 2.342 1.00 95.00 71 TYR A CA 1
ATOM 580 C C . TYR A 1 71 ? -8.755 -7.822 1.043 1.00 95.00 71 TYR A C 1
ATOM 582 O O . TYR A 1 71 ? -8.184 -6.806 0.658 1.00 95.00 71 TYR A O 1
ATOM 590 N N . LEU A 1 72 ? -8.704 -8.951 0.341 1.00 93.31 72 LEU A N 1
ATOM 591 C CA . LEU A 1 72 ? -8.104 -9.029 -0.990 1.00 93.31 72 LEU A CA 1
ATOM 592 C C . LEU A 1 72 ? -9.165 -8.794 -2.063 1.00 93.31 72 LEU A C 1
ATOM 594 O O . LEU A 1 72 ? -10.301 -9.255 -1.933 1.00 93.31 72 LEU A O 1
ATOM 598 N N . VAL A 1 73 ? -8.775 -8.132 -3.153 1.00 91.81 73 VAL A N 1
ATOM 599 C CA . VAL A 1 73 ? -9.617 -8.015 -4.350 1.00 91.81 73 VAL A CA 1
ATOM 600 C C . VAL A 1 73 ? -8.896 -8.532 -5.595 1.00 91.81 73 VAL A C 1
ATOM 602 O O . VAL A 1 73 ? -7.692 -8.315 -5.735 1.00 91.81 73 VAL A O 1
ATOM 605 N N . PRO A 1 74 ? -9.612 -9.181 -6.529 1.00 91.06 74 PRO A N 1
ATOM 606 C CA . PRO A 1 74 ? -11.021 -9.584 -6.441 1.00 91.06 74 PRO A CA 1
ATOM 607 C C . PRO A 1 74 ? -11.300 -10.588 -5.306 1.00 91.06 74 PRO A C 1
ATOM 609 O O . PRO A 1 74 ? -10.432 -11.374 -4.940 1.00 91.06 74 PRO A O 1
ATOM 612 N N . LYS A 1 75 ? -12.512 -10.578 -4.736 1.00 86.44 75 LYS A N 1
ATOM 613 C CA . LYS A 1 75 ? -12.865 -11.461 -3.601 1.00 86.44 75 LYS A CA 1
ATOM 614 C C . LYS A 1 75 ? -12.863 -12.953 -3.978 1.00 86.44 75 LYS A C 1
ATOM 616 O O . LYS A 1 75 ? -12.675 -13.807 -3.123 1.00 86.44 75 LYS A O 1
ATOM 621 N N . SER A 1 76 ? -13.031 -13.267 -5.263 1.00 87.25 76 SER A N 1
ATOM 622 C CA . SER A 1 76 ? -13.118 -14.624 -5.823 1.00 87.25 76 SER A CA 1
ATOM 623 C C . SER A 1 76 ? -11.766 -15.214 -6.257 1.00 87.25 76 SER A C 1
ATOM 625 O O . SER A 1 76 ? -11.697 -16.068 -7.144 1.00 87.25 76 SER A O 1
ATOM 627 N N . LEU A 1 77 ? -10.655 -14.769 -5.661 1.00 87.19 77 LEU A N 1
ATOM 628 C CA . LEU A 1 77 ? -9.338 -15.318 -5.978 1.00 87.19 77 LEU A CA 1
ATOM 629 C C . LEU A 1 77 ? -9.218 -16.776 -5.523 1.00 87.19 77 LEU A C 1
ATOM 631 O O . LEU A 1 77 ? -9.368 -17.098 -4.348 1.00 87.19 77 LEU A O 1
ATOM 635 N N . ALA A 1 78 ? -8.852 -17.661 -6.454 1.00 90.25 78 ALA A N 1
ATOM 636 C CA . ALA A 1 78 ? -8.489 -19.035 -6.119 1.00 90.25 78 ALA A CA 1
ATOM 637 C C . ALA A 1 78 ? -7.348 -19.058 -5.087 1.00 90.25 78 ALA A C 1
ATOM 639 O O . ALA A 1 78 ? -6.412 -18.263 -5.186 1.00 90.25 78 ALA A O 1
ATOM 640 N N . ARG A 1 79 ? -7.361 -20.030 -4.164 1.00 86.75 79 ARG A N 1
ATOM 641 C CA . ARG A 1 79 ? -6.385 -20.141 -3.059 1.00 86.75 79 ARG A CA 1
ATOM 642 C C . ARG A 1 79 ? -4.923 -20.038 -3.507 1.00 86.75 79 ARG A C 1
ATOM 644 O O . ARG A 1 79 ? -4.125 -19.402 -2.842 1.00 86.75 79 ARG A O 1
ATOM 651 N N . LYS A 1 80 ? -4.567 -20.583 -4.675 1.00 87.81 80 LYS A N 1
ATOM 652 C CA . LYS A 1 80 ? -3.200 -20.492 -5.231 1.00 87.81 80 LYS A CA 1
ATOM 653 C C . LYS A 1 80 ? -2.790 -19.095 -5.737 1.00 87.81 80 LYS A C 1
ATOM 655 O O . LYS A 1 80 ? -1.636 -18.891 -6.089 1.00 87.81 80 LYS A O 1
ATOM 660 N N . ARG A 1 81 ? -3.728 -18.146 -5.845 1.00 89.88 81 ARG A N 1
ATOM 661 C CA . ARG A 1 81 ? -3.529 -16.791 -6.398 1.00 89.88 81 ARG A CA 1
ATOM 662 C C . ARG A 1 81 ? -3.657 -15.676 -5.363 1.00 89.88 81 ARG A C 1
ATOM 664 O O . ARG A 1 81 ? -3.377 -14.530 -5.707 1.00 89.88 81 ARG A O 1
ATOM 671 N N . VAL A 1 82 ? -4.046 -15.988 -4.127 1.00 89.31 82 VAL A N 1
ATOM 672 C CA . VAL A 1 82 ? -4.231 -14.989 -3.058 1.00 89.31 82 VAL A CA 1
ATOM 673 C C . VAL A 1 82 ? -2.964 -14.157 -2.833 1.00 89.31 82 VAL A C 1
ATOM 675 O O . VAL A 1 82 ? -3.044 -12.938 -2.708 1.00 89.31 82 VAL A O 1
ATOM 678 N N . TRP A 1 83 ? -1.784 -14.769 -2.970 1.00 92.50 83 TRP A N 1
ATOM 679 C CA . TRP A 1 83 ? -0.484 -14.101 -2.837 1.00 92.50 83 TRP A CA 1
ATOM 680 C C . TRP A 1 83 ? 0.082 -13.517 -4.137 1.00 92.50 83 TRP A C 1
ATOM 682 O O . TRP A 1 83 ? 1.216 -13.052 -4.175 1.00 92.50 83 TRP A O 1
ATOM 692 N N . ASN A 1 84 ? -0.678 -13.498 -5.234 1.00 90.75 84 ASN A N 1
ATOM 693 C CA . ASN A 1 84 ? -0.209 -12.858 -6.459 1.00 90.75 84 ASN A CA 1
ATOM 694 C C . ASN A 1 84 ? -0.169 -11.326 -6.281 1.00 90.75 84 ASN A C 1
ATOM 696 O O . ASN A 1 84 ? -1.175 -10.701 -5.931 1.00 90.75 84 ASN A O 1
ATOM 700 N N . LYS A 1 85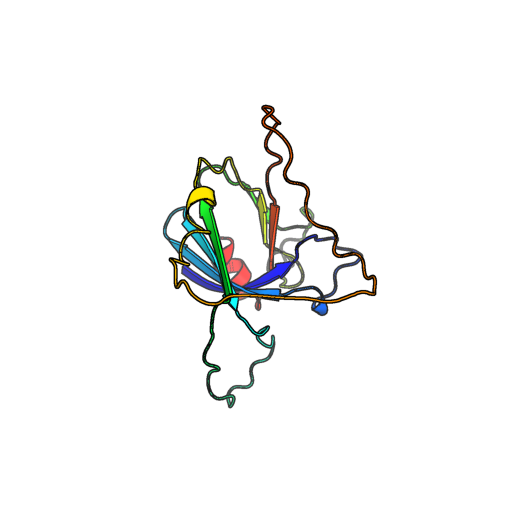 ? 0.991 -10.727 -6.580 1.00 90.06 85 LYS A N 1
ATOM 701 C CA . LYS A 1 85 ? 1.249 -9.279 -6.502 1.00 90.06 85 LYS A CA 1
ATOM 702 C C . LYS A 1 85 ? 0.409 -8.418 -7.457 1.00 90.06 85 LYS A C 1
ATOM 704 O O . LYS A 1 85 ? 0.383 -7.206 -7.300 1.00 90.06 85 LYS A O 1
ATOM 709 N N . LYS A 1 86 ? -0.265 -9.018 -8.451 1.00 91.12 86 LYS A N 1
ATOM 710 C CA . LYS A 1 86 ? -1.208 -8.319 -9.352 1.00 91.12 86 LYS A CA 1
ATOM 711 C C . LYS A 1 86 ? -2.456 -7.813 -8.616 1.00 91.12 86 LYS A C 1
ATOM 713 O O . LYS A 1 86 ? -3.131 -6.919 -9.110 1.00 91.12 86 LYS A O 1
ATOM 718 N N . TYR A 1 87 ? -2.779 -8.401 -7.470 1.00 93.62 87 TYR A N 1
ATOM 719 C CA . TYR A 1 87 ? -4.019 -8.137 -6.750 1.00 93.62 87 TYR A CA 1
ATOM 720 C C . TYR A 1 87 ? -3.730 -7.342 -5.474 1.00 93.62 87 TYR A C 1
ATOM 722 O O . TYR A 1 87 ? -2.858 -7.779 -4.712 1.00 93.62 87 TYR A O 1
ATOM 730 N N . PRO A 1 88 ? -4.422 -6.219 -5.223 1.00 95.69 88 PRO A N 1
ATOM 731 C CA . PRO A 1 88 ? -4.140 -5.389 -4.065 1.00 95.69 88 PRO A CA 1
ATOM 732 C C . PRO A 1 88 ? -4.719 -5.979 -2.775 1.00 95.69 88 PRO A C 1
ATOM 734 O O . PRO A 1 88 ? -5.668 -6.769 -2.779 1.00 95.69 88 PRO A O 1
ATOM 737 N N . ILE A 1 89 ? -4.122 -5.561 -1.665 1.00 96.56 89 ILE A N 1
ATOM 738 C CA . ILE A 1 89 ? -4.730 -5.561 -0.339 1.00 96.56 89 ILE A CA 1
ATOM 739 C C . ILE A 1 89 ? -5.579 -4.291 -0.260 1.00 96.56 89 ILE A C 1
ATOM 741 O O . ILE A 1 89 ? -5.076 -3.191 -0.492 1.00 96.56 89 ILE A O 1
ATOM 745 N N . CYS A 1 90 ? -6.867 -4.456 0.013 1.00 95.88 90 CYS A N 1
ATOM 746 C CA . CYS A 1 90 ? -7.805 -3.364 0.217 1.00 95.88 90 CYS A CA 1
ATOM 747 C C . CYS A 1 90 ? -7.981 -3.108 1.699 1.00 95.88 90 CYS A C 1
ATOM 749 O O . CYS A 1 90 ? -8.184 -4.050 2.465 1.00 95.88 90 CYS A O 1
ATOM 751 N N . ILE A 1 91 ? -7.950 -1.836 2.068 1.00 96.00 91 ILE A N 1
ATOM 752 C CA . ILE A 1 91 ? -8.267 -1.379 3.414 1.00 96.00 91 ILE A CA 1
ATOM 753 C C . ILE A 1 91 ? -9.423 -0.401 3.273 1.00 96.00 91 ILE A C 1
ATOM 755 O O . ILE A 1 91 ? -9.236 0.718 2.802 1.00 96.00 91 ILE A O 1
ATOM 759 N N . GLU A 1 92 ? -10.622 -0.842 3.627 1.00 95.62 92 GLU A N 1
ATOM 760 C CA . GLU A 1 92 ? -11.769 0.043 3.798 1.00 95.62 92 GLU A CA 1
ATOM 761 C C . GLU A 1 92 ? -11.659 0.663 5.188 1.00 95.62 92 GLU A C 1
ATOM 763 O O . GLU A 1 92 ? -11.849 -0.019 6.197 1.00 95.62 92 GLU A O 1
ATOM 768 N N . LEU A 1 93 ? -11.275 1.936 5.220 1.00 94.12 93 LEU A N 1
ATOM 769 C CA . LEU A 1 93 ? -11.009 2.663 6.446 1.00 94.12 93 LEU A CA 1
ATOM 770 C C . LEU A 1 93 ? -12.301 2.876 7.226 1.00 94.12 93 LEU A C 1
ATOM 772 O O . LEU A 1 93 ? -13.305 3.346 6.683 1.00 94.12 93 LEU A O 1
ATOM 776 N N . GLY A 1 94 ? -12.229 2.556 8.515 1.00 91.31 94 GLY A N 1
ATOM 777 C CA . GLY A 1 94 ? -13.231 2.945 9.492 1.00 91.31 94 GLY A CA 1
ATOM 778 C C . GLY A 1 94 ? -13.237 4.456 9.715 1.00 91.31 94 GLY A C 1
ATOM 779 O O . GLY A 1 94 ? -12.483 5.220 9.098 1.00 91.31 94 GLY A O 1
ATOM 780 N N . ARG A 1 95 ? -14.091 4.898 10.635 1.00 88.12 95 ARG A N 1
ATOM 781 C CA . ARG A 1 95 ? -14.214 6.309 10.993 1.00 88.12 95 ARG A CA 1
ATOM 782 C C . ARG A 1 95 ? -12.870 6.852 11.489 1.00 88.12 95 ARG A C 1
ATOM 784 O O . ARG A 1 95 ? -12.274 6.309 12.407 1.00 88.12 95 ARG A O 1
ATOM 791 N N . GLN A 1 96 ? -12.398 7.927 10.864 1.00 86.94 96 GLN A N 1
ATOM 792 C CA . GLN A 1 96 ? -11.163 8.603 11.255 1.00 86.94 96 GLN A CA 1
ATOM 793 C C . GLN A 1 96 ? -11.532 9.801 12.137 1.00 86.94 96 GLN A C 1
ATOM 795 O O . GLN A 1 96 ? -11.819 10.884 11.626 1.00 86.94 96 GLN A O 1
ATOM 800 N N . ASP A 1 97 ? -11.580 9.614 13.455 1.00 71.19 97 ASP A N 1
ATOM 801 C CA . ASP A 1 97 ? -11.868 10.711 14.383 1.00 71.19 97 ASP A CA 1
ATOM 802 C C . ASP A 1 97 ? -10.653 11.651 14.479 1.00 71.19 97 ASP A C 1
ATOM 804 O O . ASP A 1 97 ? -9.583 11.285 14.957 1.00 71.19 97 ASP A O 1
ATOM 808 N N . ASN A 1 98 ? -10.809 12.870 13.953 1.00 60.69 98 ASN A N 1
ATOM 809 C CA . ASN A 1 98 ? -9.906 14.030 14.043 1.00 60.69 98 ASN A CA 1
ATOM 810 C C . ASN A 1 98 ? -8.420 13.849 13.655 1.00 60.69 98 ASN A C 1
ATOM 812 O O . ASN A 1 98 ? -7.647 14.803 13.763 1.00 60.69 98 ASN A O 1
ATOM 816 N N . PHE A 1 99 ? -8.002 12.695 13.128 1.00 59.94 99 PHE A N 1
ATOM 817 C CA . PHE A 1 99 ? -6.597 12.443 12.786 1.00 59.94 99 PHE A CA 1
ATOM 818 C C . PHE A 1 99 ? -6.076 13.369 11.662 1.00 59.94 99 PHE A C 1
ATOM 820 O O . PHE A 1 99 ? -4.902 13.742 11.631 1.00 59.94 99 PHE A O 1
ATOM 827 N N . MET A 1 100 ? -6.957 13.826 10.764 1.00 57.38 100 MET A N 1
ATOM 828 C CA . MET A 1 100 ? -6.580 14.675 9.624 1.00 57.38 100 MET A CA 1
ATOM 829 C C . MET A 1 100 ? -6.244 16.136 9.982 1.00 57.38 100 MET A C 1
ATOM 831 O O . MET A 1 100 ? -5.783 16.871 9.113 1.00 57.38 100 MET A O 1
ATOM 835 N N . ALA A 1 101 ? -6.414 16.570 11.237 1.00 45.88 101 ALA A N 1
ATOM 836 C CA . ALA A 1 101 ? -6.190 17.967 11.626 1.00 45.88 101 ALA A CA 1
ATOM 837 C C . ALA A 1 101 ? -4.710 18.355 11.838 1.00 45.88 101 ALA A C 1
ATOM 839 O O . ALA A 1 101 ? -4.424 19.531 12.030 1.00 45.88 101 ALA A O 1
ATOM 840 N N . LYS A 1 102 ? -3.756 17.409 11.806 1.00 44.09 102 LYS A N 1
ATOM 841 C CA . LYS A 1 102 ? -2.334 17.690 12.115 1.00 44.09 102 LYS A CA 1
ATOM 842 C C . LYS A 1 102 ? -1.370 17.688 10.922 1.00 44.09 102 LYS A C 1
ATOM 844 O O . LYS A 1 102 ? -0.170 17.813 11.125 1.00 44.09 102 LYS A O 1
ATOM 849 N N . ALA A 1 103 ? -1.854 17.551 9.687 1.00 49.03 103 ALA A N 1
ATOM 850 C CA . ALA A 1 103 ? -0.974 17.443 8.513 1.00 49.03 103 ALA A CA 1
ATOM 851 C C . ALA A 1 103 ? -0.738 18.765 7.747 1.00 49.03 103 ALA A C 1
ATOM 853 O O . ALA A 1 103 ? -0.102 18.737 6.694 1.00 49.03 103 ALA A O 1
ATOM 854 N N . GLN A 1 104 ? -1.224 19.912 8.238 1.00 44.25 104 GLN A N 1
ATOM 855 C CA . GLN A 1 104 ? -0.990 21.224 7.615 1.00 44.25 104 GLN A CA 1
ATOM 856 C C . GLN A 1 104 ? -0.893 22.351 8.652 1.00 44.25 104 GLN A C 1
ATOM 858 O O . GLN A 1 104 ? -1.819 23.135 8.784 1.00 44.25 104 GLN A O 1
ATOM 863 N N . THR A 1 105 ? 0.228 22.466 9.356 1.00 38.81 105 THR A N 1
ATOM 864 C CA . THR A 1 105 ? 0.683 23.740 9.947 1.00 38.81 105 THR A CA 1
ATOM 865 C C . THR A 1 105 ? 2.157 23.590 10.279 1.00 38.81 105 THR A C 1
ATOM 867 O O . THR A 1 105 ? 2.490 23.179 11.377 1.00 38.81 105 THR A O 1
ATOM 870 N N . ASP A 1 106 ? 3.013 23.864 9.301 1.00 36.50 106 ASP A N 1
ATOM 871 C CA . ASP A 1 106 ? 4.393 24.298 9.529 1.00 36.50 106 ASP A CA 1
ATOM 872 C C . ASP A 1 106 ? 4.800 25.133 8.314 1.00 36.50 106 ASP A C 1
ATOM 874 O O . ASP A 1 106 ? 5.391 24.643 7.354 1.00 36.50 106 ASP A O 1
ATOM 878 N N . LYS A 1 107 ? 4.374 26.396 8.328 1.00 37.44 107 LYS A N 1
ATOM 879 C CA . LYS A 1 107 ? 5.009 27.519 7.628 1.00 37.44 107 LYS A CA 1
ATOM 880 C C . LYS A 1 107 ? 4.624 28.792 8.381 1.00 37.44 107 LYS A C 1
ATOM 882 O O . LYS A 1 107 ? 3.684 29.486 8.006 1.00 37.44 107 LYS A O 1
ATOM 887 N N . GLU A 1 108 ? 5.334 29.054 9.475 1.00 33.66 108 GLU A N 1
ATOM 888 C CA . GLU A 1 108 ? 5.396 30.389 10.064 1.00 33.66 108 GLU A CA 1
ATOM 889 C C . GLU A 1 108 ? 6.269 31.295 9.178 1.00 33.66 108 GLU A C 1
ATOM 891 O O . GLU A 1 108 ? 7.414 30.985 8.857 1.00 33.66 108 GLU A O 1
ATOM 896 N N . THR A 1 109 ? 5.630 32.368 8.719 1.00 29.98 109 THR A N 1
ATOM 897 C CA . THR A 1 10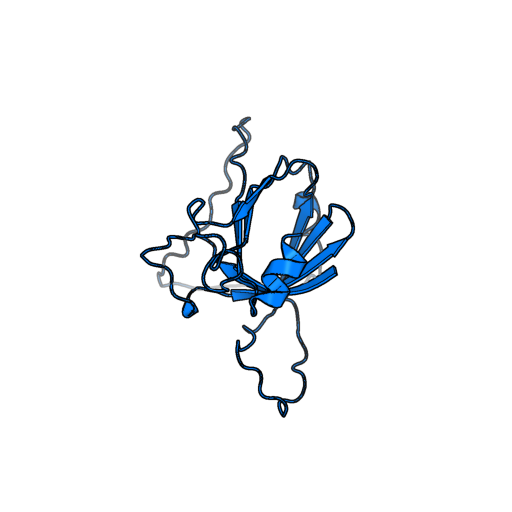9 ? 6.063 33.771 8.778 1.00 29.98 109 THR A CA 1
ATOM 898 C C . THR A 1 109 ? 7.513 34.120 8.421 1.00 29.98 109 THR A C 1
ATOM 900 O O . THR A 1 109 ? 8.452 33.907 9.181 1.00 29.98 109 THR A O 1
ATOM 903 N N . SER A 1 110 ? 7.678 34.829 7.305 1.00 33.19 110 SER A N 1
ATOM 904 C CA . SER A 1 110 ? 8.712 35.857 7.154 1.00 33.19 110 SER A CA 1
ATOM 905 C C . SER A 1 110 ? 8.146 36.956 6.259 1.00 33.19 110 SER A C 1
ATOM 907 O O . SER A 1 110 ? 7.853 36.729 5.085 1.00 33.19 110 SER A O 1
ATOM 909 N N . GLU A 1 111 ? 7.905 38.110 6.870 1.00 33.75 111 GLU A N 1
ATOM 910 C CA . GLU A 1 111 ? 7.480 39.355 6.239 1.00 33.75 111 GLU A CA 1
ATOM 911 C C . GLU A 1 111 ? 8.653 39.946 5.441 1.00 33.75 111 GLU A C 1
ATOM 913 O O . GLU A 1 111 ? 9.777 39.952 5.931 1.00 33.75 111 GLU A O 1
ATOM 918 N N . ASP A 1 112 ? 8.411 40.384 4.200 1.00 28.89 112 ASP A N 1
ATOM 919 C CA . ASP A 1 112 ? 8.745 41.736 3.718 1.00 28.89 112 ASP A CA 1
ATOM 920 C C . ASP A 1 112 ? 8.671 41.859 2.182 1.00 28.89 112 ASP A C 1
ATOM 922 O O . ASP A 1 112 ? 9.073 40.965 1.438 1.00 28.89 112 ASP A O 1
ATOM 926 N N . LYS A 1 113 ? 8.276 43.071 1.751 1.00 34.41 113 LYS A N 1
ATOM 927 C CA . LYS A 1 113 ? 8.423 43.723 0.424 1.00 34.41 113 LYS A CA 1
ATOM 928 C C . LYS A 1 113 ? 7.202 43.799 -0.514 1.00 34.41 113 LYS A C 1
ATOM 930 O O . LYS A 1 113 ? 6.994 42.984 -1.401 1.00 34.41 113 LYS A O 1
ATOM 935 N N . ILE A 1 114 ? 6.443 44.883 -0.326 1.00 29.31 114 ILE A N 1
ATOM 936 C CA . ILE A 1 114 ? 6.350 46.070 -1.213 1.00 29.31 114 ILE A CA 1
ATOM 937 C C . ILE A 1 114 ? 6.249 45.847 -2.751 1.00 29.31 114 ILE A C 1
ATOM 939 O O . ILE A 1 114 ? 7.219 45.504 -3.416 1.00 29.31 114 ILE A O 1
ATOM 943 N N . SER A 1 115 ? 5.066 46.242 -3.257 1.00 28.34 115 SER A N 1
ATOM 944 C CA . SER A 1 115 ? 4.715 47.004 -4.483 1.00 28.34 115 SER A CA 1
ATOM 945 C C . SER A 1 115 ? 4.821 46.435 -5.918 1.00 28.34 115 SER A C 1
ATOM 947 O O . SER A 1 115 ? 5.908 46.218 -6.436 1.00 28.34 115 SER A O 1
ATOM 949 N N . ILE A 1 116 ? 3.651 46.505 -6.583 1.00 29.83 116 ILE A N 1
ATOM 950 C CA . ILE A 1 116 ? 3.357 47.086 -7.919 1.00 29.83 116 ILE A CA 1
ATOM 951 C C . ILE A 1 116 ? 3.520 46.217 -9.196 1.00 29.83 116 ILE A C 1
ATOM 953 O O . ILE A 1 116 ? 4.612 45.939 -9.669 1.00 29.83 116 ILE A O 1
ATOM 957 N N . GLU A 1 117 ? 2.335 45.968 -9.784 1.00 30.22 117 GLU A N 1
ATOM 958 C CA . GLU A 1 117 ? 1.918 45.945 -11.205 1.00 30.22 117 GLU A CA 1
ATOM 959 C C . GLU A 1 117 ? 2.215 44.790 -12.193 1.00 30.22 117 GLU A C 1
ATOM 961 O O . GLU A 1 117 ? 3.351 44.430 -12.473 1.00 30.22 117 GLU A O 1
ATOM 966 N N . LYS A 1 118 ? 1.101 44.436 -12.872 1.00 34.84 118 LYS A N 1
ATOM 967 C CA . LYS A 1 118 ? 0.887 44.142 -14.310 1.00 34.84 118 LYS A CA 1
ATOM 968 C C . LYS A 1 118 ? 0.714 42.690 -14.792 1.00 34.84 118 LYS A C 1
ATOM 970 O O . LYS A 1 118 ? 1.642 41.907 -14.899 1.00 34.84 118 LYS A O 1
ATOM 975 N N . GLU A 1 119 ? -0.548 42.453 -15.171 1.00 27.75 119 GLU A N 1
ATOM 976 C CA . GLU A 1 119 ? -1.031 41.937 -16.465 1.00 27.75 119 GLU A CA 1
ATOM 977 C C . GLU A 1 119 ? -0.717 40.498 -16.929 1.00 27.75 119 GLU A C 1
ATOM 979 O O . GLU A 1 119 ? 0.329 40.198 -17.482 1.00 27.75 119 GLU A O 1
ATOM 984 N N . ASN A 1 120 ? -1.790 39.697 -16.853 1.00 27.59 120 ASN A N 1
ATOM 985 C CA . ASN A 1 120 ? -2.523 39.069 -17.967 1.00 27.59 120 ASN A CA 1
ATOM 986 C C . ASN A 1 120 ? -1.999 37.800 -18.685 1.00 27.59 120 ASN A C 1
ATOM 988 O O . ASN A 1 120 ? -0.930 37.789 -19.281 1.00 27.59 120 ASN A O 1
ATOM 992 N N . LEU A 1 121 ? -2.942 36.838 -18.787 1.00 29.66 121 LEU A N 1
ATOM 993 C CA . LEU A 1 121 ? -3.065 35.699 -19.728 1.00 29.66 121 LEU A CA 1
ATOM 994 C C . LEU A 1 121 ? -2.104 34.515 -19.449 1.00 29.66 121 LEU A C 1
ATOM 996 O O . LEU A 1 121 ? -0.917 34.709 -19.268 1.00 29.66 121 LEU A O 1
ATOM 1000 N N . SER A 1 122 ? -2.493 33.237 -19.385 1.00 28.88 122 SER A N 1
ATOM 1001 C CA . SER A 1 122 ? -3.673 32.518 -19.873 1.00 28.88 122 SER A CA 1
ATOM 1002 C C . SER A 1 122 ? -3.790 31.141 -19.188 1.00 28.88 122 SER A C 1
ATOM 1004 O O . SER A 1 122 ? -2.801 30.426 -19.077 1.00 28.88 122 SER A O 1
ATOM 1006 N N . SER A 1 123 ? -5.012 30.785 -18.787 1.00 35.34 123 SER A N 1
ATOM 1007 C CA . SER A 1 123 ? -5.690 29.509 -19.068 1.00 35.34 123 SER A CA 1
ATOM 1008 C C . SER A 1 123 ? -4.899 28.193 -18.982 1.00 35.34 123 SER A C 1
ATOM 1010 O O . SER A 1 123 ? -4.248 27.819 -19.946 1.00 35.34 123 SER A O 1
ATOM 1012 N N . GLU A 1 124 ? -5.111 27.421 -17.910 1.00 31.31 124 GLU A N 1
ATOM 1013 C CA . GLU A 1 124 ? -5.376 25.972 -17.986 1.00 31.31 124 GLU A CA 1
ATOM 1014 C C . GLU A 1 124 ? -5.983 25.491 -16.653 1.00 31.31 124 GLU A C 1
ATOM 1016 O O . GLU A 1 124 ? -5.510 25.816 -15.562 1.00 31.31 124 GLU A O 1
ATOM 1021 N N . GLU A 1 125 ? -7.118 24.799 -16.746 1.00 33.81 125 GLU A N 1
ATOM 1022 C CA . GLU A 1 125 ? -8.015 24.459 -15.641 1.00 33.81 125 GLU A CA 1
ATOM 1023 C C . GLU A 1 125 ? -7.384 23.485 -14.635 1.00 33.81 125 GLU A C 1
ATOM 1025 O O . GLU A 1 125 ? -7.418 22.264 -14.790 1.00 33.81 125 GLU A O 1
ATOM 1030 N N . ILE A 1 126 ? -6.871 24.023 -13.530 1.00 32.00 126 ILE A N 1
ATOM 1031 C CA . ILE A 1 126 ? -6.582 23.242 -12.328 1.00 32.00 126 ILE A CA 1
ATOM 1032 C C . ILE A 1 126 ? -7.884 23.135 -11.536 1.00 32.00 126 ILE A C 1
ATOM 1034 O O . ILE A 1 126 ? -8.286 24.070 -10.839 1.00 32.00 126 ILE A O 1
ATOM 1038 N N . TRP A 1 127 ? -8.543 21.981 -11.647 1.00 28.91 127 TRP A N 1
ATOM 1039 C CA . TRP A 1 127 ? -9.674 21.601 -10.804 1.00 28.91 127 TRP A CA 1
ATOM 1040 C C . TRP A 1 127 ? -9.249 21.634 -9.331 1.00 28.91 127 TRP A C 1
ATOM 1042 O O . TRP A 1 127 ? -8.604 20.718 -8.817 1.00 28.91 127 TRP A O 1
ATOM 1052 N N . LYS A 1 128 ? -9.598 22.725 -8.647 1.00 31.67 128 LYS A N 1
ATOM 1053 C CA . LYS A 1 128 ? -9.510 22.846 -7.193 1.00 31.67 128 LYS A CA 1
ATOM 1054 C C . LYS A 1 128 ? -10.604 21.966 -6.581 1.00 31.67 128 LYS A C 1
ATOM 1056 O O . LYS A 1 128 ? -11.759 22.113 -6.977 1.00 31.67 128 LYS A O 1
ATOM 1061 N N . PRO A 1 129 ? -10.309 21.080 -5.616 1.00 33.81 129 PRO A N 1
ATOM 1062 C CA . PRO A 1 129 ? -11.370 20.462 -4.844 1.00 33.81 129 PRO A CA 1
ATOM 1063 C C . PRO A 1 129 ? -12.011 21.551 -3.982 1.00 33.81 129 PRO A C 1
ATOM 1065 O O . PRO A 1 129 ? -11.362 22.154 -3.127 1.00 33.81 129 PRO A O 1
ATOM 1068 N N . SER A 1 130 ? -13.276 21.825 -4.282 1.00 34.06 130 SER A N 1
ATOM 1069 C CA . SER A 1 130 ? -14.146 22.769 -3.598 1.00 34.06 130 SER A CA 1
ATOM 1070 C C . SER A 1 130 ? -14.098 22.548 -2.085 1.00 34.06 130 SER A C 1
ATOM 1072 O O . SER A 1 130 ? -14.462 21.480 -1.591 1.00 34.06 130 SER A O 1
ATOM 1074 N N . GLN A 1 131 ? -13.651 23.564 -1.349 1.00 51.09 131 GLN A N 1
ATOM 1075 C CA . GLN A 1 131 ? -14.051 23.735 0.039 1.00 51.09 131 GLN A CA 1
ATOM 1076 C C . GLN A 1 131 ? -15.450 24.332 0.016 1.00 51.09 131 GLN A C 1
ATOM 1078 O O . GLN A 1 131 ? -15.614 25.473 -0.401 1.00 51.09 131 GLN A O 1
ATOM 1083 N N . ASP A 1 132 ? -16.435 23.567 0.469 1.00 35.78 132 ASP A N 1
ATOM 1084 C CA . ASP A 1 132 ? -17.724 24.127 0.837 1.00 35.78 132 ASP A CA 1
ATOM 1085 C C . ASP A 1 132 ? -18.289 23.409 2.061 1.00 35.78 132 ASP A C 1
ATOM 1087 O O . ASP A 1 132 ? -18.496 22.197 2.065 1.00 35.78 132 ASP A O 1
ATOM 1091 N N . GLY A 1 133 ? -18.534 24.218 3.092 1.00 31.31 133 GLY A N 1
ATOM 1092 C CA . GLY A 1 133 ? -19.774 24.195 3.859 1.00 31.31 133 GLY A CA 1
ATOM 1093 C C . GLY A 1 133 ? -20.047 22.984 4.746 1.00 31.31 133 GLY A C 1
ATOM 1094 O O . GLY A 1 133 ? -20.498 21.935 4.300 1.00 31.31 133 GLY A O 1
ATOM 1095 N N . ALA A 1 134 ? -19.929 23.204 6.054 1.00 45.97 134 ALA A N 1
ATOM 1096 C CA . ALA A 1 134 ? -20.479 22.362 7.107 1.00 45.97 134 ALA A CA 1
ATOM 1097 C C . ALA A 1 134 ? -21.908 21.866 6.805 1.00 45.97 134 ALA A C 1
ATOM 1099 O O . ALA A 1 134 ? -22.858 22.638 6.906 1.00 45.97 134 ALA A O 1
ATOM 1100 N N . LYS A 1 135 ? -22.063 20.563 6.530 1.00 36.22 135 LYS A N 1
ATOM 1101 C CA . LYS A 1 135 ? -23.271 19.768 6.808 1.00 36.22 135 LYS A CA 1
ATOM 1102 C C . LYS A 1 135 ? -22.844 18.335 7.118 1.00 36.22 135 LYS A C 1
ATOM 1104 O O . LYS A 1 135 ? -22.016 17.770 6.413 1.00 36.22 135 LYS A O 1
ATOM 1109 N N . SER A 1 136 ? -23.402 17.776 8.191 1.00 46.22 136 SER A N 1
ATOM 1110 C CA . SER A 1 136 ? -23.279 16.375 8.608 1.00 46.22 136 SER A CA 1
ATOM 1111 C C . SER A 1 136 ? -23.578 15.433 7.434 1.00 46.22 136 SER A C 1
ATOM 1113 O O . SER A 1 136 ? -24.731 15.136 7.133 1.00 46.22 136 SER A O 1
ATOM 1115 N N . GLY A 1 137 ? -22.537 15.035 6.709 1.00 38.16 137 GLY A N 1
ATOM 1116 C CA . GLY A 1 137 ? -22.606 14.088 5.609 1.00 38.16 137 GLY A CA 1
ATOM 1117 C C . GLY A 1 137 ? -22.001 12.780 6.078 1.00 38.16 137 GLY A C 1
ATOM 1118 O O . GLY A 1 137 ? -20.880 12.779 6.583 1.00 38.16 137 GLY A O 1
ATOM 1119 N N . THR A 1 138 ? -22.741 11.683 5.924 1.00 46.44 138 THR A N 1
ATOM 1120 C CA . THR A 1 138 ? -22.234 10.304 5.962 1.00 46.44 138 THR A CA 1
ATOM 1121 C C . THR A 1 138 ? -20.828 10.260 5.373 1.00 46.44 138 THR A C 1
ATOM 1123 O O . THR A 1 138 ? -20.662 10.375 4.157 1.00 46.44 138 THR A O 1
ATOM 1126 N N . GLN A 1 139 ? -19.821 10.172 6.244 1.00 56.16 139 GLN A N 1
ATOM 1127 C CA . GLN A 1 139 ? -18.422 10.083 5.851 1.00 56.16 139 GLN A CA 1
ATOM 1128 C C . GLN A 1 139 ? -18.312 8.838 4.971 1.00 56.16 139 GLN A C 1
ATOM 1130 O O . GLN A 1 139 ? -18.526 7.726 5.448 1.00 56.16 139 GLN A O 1
ATOM 1135 N N . LYS A 1 140 ? -18.090 9.006 3.663 1.00 59.09 140 LYS A N 1
ATOM 1136 C CA . LYS A 1 140 ? -17.847 7.857 2.788 1.00 59.09 140 LYS A CA 1
ATOM 1137 C C . LYS A 1 140 ? -16.584 7.168 3.302 1.00 59.09 140 LYS A C 1
ATOM 1139 O O . LYS A 1 140 ? -15.549 7.824 3.402 1.00 59.09 140 LYS A O 1
ATOM 1144 N N . ASN A 1 141 ? -16.668 5.874 3.613 1.00 72.75 141 ASN A N 1
ATOM 1145 C CA . ASN A 1 141 ? -15.501 5.079 3.993 1.00 72.75 141 ASN A CA 1
ATOM 1146 C C . ASN A 1 141 ? -14.443 5.197 2.886 1.00 72.75 141 ASN A C 1
ATOM 1148 O O . ASN A 1 141 ? -14.709 4.887 1.721 1.00 72.75 141 ASN A O 1
ATOM 1152 N N . GLN A 1 142 ? -13.254 5.687 3.232 1.00 89.81 142 GLN A N 1
ATOM 1153 C CA . GLN A 1 142 ? -12.145 5.796 2.291 1.00 89.81 142 GLN A CA 1
ATOM 1154 C C . GLN A 1 142 ? -11.532 4.406 2.079 1.00 89.81 142 GLN A C 1
ATOM 1156 O O . GLN A 1 142 ? -11.251 3.704 3.043 1.00 89.81 142 GLN A O 1
ATOM 1161 N N . VAL A 1 143 ? -11.294 4.006 0.828 1.00 94.25 143 VAL A N 1
ATOM 1162 C CA . VAL A 1 143 ? -10.659 2.716 0.511 1.00 94.25 143 VAL A CA 1
ATOM 1163 C C . VAL A 1 143 ? -9.236 2.943 0.013 1.00 94.25 143 VAL A C 1
ATOM 1165 O O . VAL A 1 143 ? -9.008 3.768 -0.871 1.00 94.25 143 VAL A O 1
ATOM 1168 N N . LEU A 1 144 ? -8.282 2.200 0.570 1.00 96.19 144 LEU A N 1
ATOM 1169 C CA . LEU A 1 144 ? -6.888 2.171 0.133 1.00 96.19 144 LEU A CA 1
ATOM 1170 C C . LEU A 1 144 ? -6.616 0.892 -0.661 1.00 96.19 144 LEU A C 1
ATOM 1172 O O . LEU A 1 144 ? -6.985 -0.195 -0.220 1.00 96.19 144 LEU A O 1
ATOM 1176 N N . TYR A 1 145 ? -5.915 1.015 -1.789 1.00 96.94 145 TYR A N 1
ATOM 1177 C CA . TYR A 1 145 ? -5.493 -0.112 -2.624 1.00 96.94 145 TYR A CA 1
ATOM 1178 C C . TYR A 1 145 ? -3.973 -0.235 -2.613 1.00 96.94 145 TYR A C 1
ATOM 1180 O O . TYR A 1 145 ? -3.278 0.559 -3.250 1.00 96.94 145 TYR A O 1
ATOM 1188 N N . LEU A 1 146 ? -3.457 -1.239 -1.904 1.00 96.81 146 LEU A N 1
ATOM 1189 C CA . LEU A 1 146 ? -2.026 -1.435 -1.690 1.00 96.81 146 LEU A CA 1
ATOM 1190 C C . LEU A 1 146 ? -1.525 -2.710 -2.371 1.00 96.81 146 LEU A C 1
ATOM 1192 O O . LEU A 1 146 ? -2.006 -3.812 -2.121 1.00 96.81 146 LEU A O 1
ATOM 1196 N N . PHE A 1 147 ? -0.507 -2.581 -3.212 1.00 96.00 147 PHE A N 1
ATOM 1197 C CA . PHE A 1 147 ? 0.151 -3.685 -3.900 1.00 96.00 147 PHE A CA 1
ATOM 1198 C C . PHE A 1 147 ? 1.506 -3.961 -3.258 1.00 96.00 147 PHE A C 1
ATOM 1200 O O . PHE A 1 147 ? 2.429 -3.148 -3.356 1.00 96.00 147 PHE A O 1
ATOM 1207 N N . ALA A 1 148 ? 1.653 -5.138 -2.655 1.00 94.56 148 ALA A N 1
ATOM 1208 C CA . ALA A 1 148 ? 2.963 -5.652 -2.275 1.00 94.56 148 ALA A CA 1
ATOM 1209 C C . ALA A 1 148 ? 3.854 -5.839 -3.519 1.00 94.56 148 ALA A C 1
ATOM 1211 O O . ALA A 1 148 ? 3.359 -6.104 -4.622 1.00 94.56 148 ALA A O 1
ATOM 1212 N N . ARG A 1 149 ? 5.177 -5.709 -3.371 1.00 91.50 149 ARG A N 1
ATOM 1213 C CA . ARG A 1 149 ? 6.114 -5.842 -4.499 1.00 91.50 149 ARG A CA 1
ATOM 1214 C C . ARG A 1 149 ? 6.430 -7.307 -4.800 1.00 91.50 149 ARG A C 1
ATOM 1216 O O . ARG 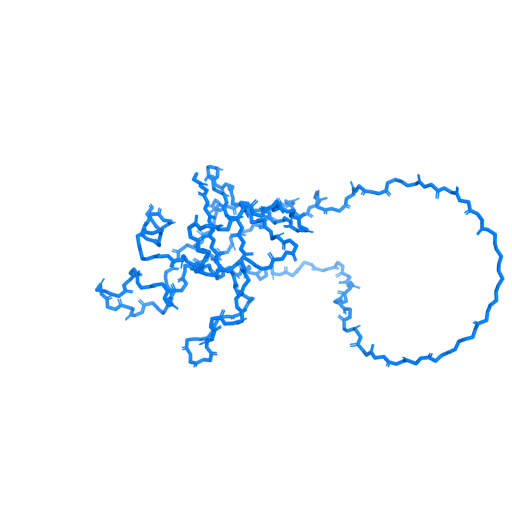A 1 149 ? 6.698 -7.648 -5.960 1.00 91.50 149 ARG A O 1
ATOM 1223 N N . THR A 1 150 ? 6.305 -8.182 -3.804 1.00 92.06 150 THR A N 1
ATOM 1224 C CA . THR A 1 150 ? 6.407 -9.641 -3.938 1.00 92.06 150 THR A CA 1
ATOM 1225 C C . THR A 1 150 ? 5.206 -10.368 -3.324 1.00 92.06 150 THR A C 1
ATOM 1227 O O . THR A 1 150 ? 4.431 -9.797 -2.559 1.00 92.06 150 THR A O 1
ATOM 1230 N N . GLY A 1 151 ? 5.027 -11.648 -3.674 1.00 92.06 151 GLY A N 1
ATOM 1231 C CA . GLY A 1 151 ? 3.957 -12.460 -3.087 1.00 92.06 151 GLY A CA 1
ATOM 1232 C C . GLY A 1 151 ? 4.185 -12.796 -1.613 1.00 92.06 151 GLY A C 1
ATOM 1233 O O . GLY A 1 151 ? 3.229 -12.826 -0.848 1.00 92.06 151 GLY A O 1
ATOM 1234 N N . ARG A 1 152 ? 5.449 -12.960 -1.204 1.00 91.75 152 ARG A N 1
ATOM 1235 C CA . ARG A 1 152 ? 5.829 -13.169 0.198 1.00 91.75 152 ARG A CA 1
ATOM 1236 C C . ARG A 1 152 ? 5.512 -11.946 1.052 1.00 91.75 152 ARG A C 1
ATOM 1238 O O . ARG A 1 152 ? 4.855 -12.080 2.071 1.00 91.75 152 ARG A O 1
ATOM 1245 N N . GLU A 1 153 ? 5.898 -10.756 0.591 1.00 93.06 153 GLU A N 1
ATOM 1246 C CA . GLU A 1 153 ? 5.519 -9.505 1.259 1.00 93.06 153 GLU A CA 1
ATOM 1247 C C . GLU A 1 153 ? 3.998 -9.394 1.385 1.00 93.06 153 GLU A C 1
ATOM 1249 O O . GLU A 1 153 ? 3.496 -8.990 2.423 1.00 93.06 153 GLU A O 1
ATOM 1254 N N . LYS A 1 154 ? 3.243 -9.770 0.342 1.00 94.38 154 LYS A N 1
ATOM 1255 C CA . LYS A 1 154 ? 1.777 -9.732 0.390 1.00 94.38 154 LYS A CA 1
ATOM 1256 C C . LYS A 1 154 ? 1.215 -10.603 1.511 1.00 94.38 154 LYS A C 1
ATOM 1258 O O . LYS A 1 154 ? 0.283 -10.188 2.186 1.00 94.38 154 LYS A O 1
ATOM 1263 N N . GLU A 1 155 ? 1.759 -11.803 1.669 1.00 93.56 155 GLU A N 1
ATOM 1264 C CA . GLU A 1 155 ? 1.377 -12.721 2.738 1.00 93.56 155 GLU A CA 1
ATOM 1265 C C . GLU A 1 155 ? 1.747 -12.167 4.118 1.00 93.56 155 GLU A C 1
ATOM 1267 O O . GLU A 1 155 ? 0.924 -12.217 5.024 1.00 93.56 155 GLU A O 1
ATOM 1272 N N . GLU A 1 156 ? 2.940 -11.589 4.266 1.00 93.12 156 GLU A N 1
ATOM 1273 C CA . GLU A 1 156 ? 3.394 -10.967 5.517 1.00 93.12 156 GLU A CA 1
ATOM 1274 C C . GLU A 1 156 ? 2.548 -9.745 5.906 1.00 93.12 156 GLU A C 1
ATOM 1276 O O . GLU A 1 156 ? 2.284 -9.547 7.083 1.00 93.12 156 GLU A O 1
ATOM 1281 N N . TRP A 1 157 ? 2.103 -8.942 4.935 1.00 93.38 157 TRP A N 1
ATOM 1282 C CA . TRP A 1 157 ? 1.274 -7.756 5.182 1.00 93.38 157 TRP A CA 1
ATOM 1283 C C . TRP A 1 157 ? -0.203 -8.067 5.446 1.00 93.38 157 TRP A C 1
ATOM 1285 O O . TRP A 1 157 ? -0.900 -7.222 5.999 1.00 93.38 157 TRP A O 1
ATOM 1295 N N . PHE A 1 158 ? -0.706 -9.211 4.976 1.00 91.50 158 PHE A N 1
ATOM 1296 C CA . PHE A 1 158 ? -2.127 -9.564 5.082 1.00 91.50 158 PHE A CA 1
ATOM 1297 C C . PHE A 1 158 ? -2.452 -10.459 6.286 1.00 91.50 158 PHE A C 1
ATOM 1299 O O . PHE A 1 158 ? -3.626 -10.620 6.617 1.00 91.50 158 PHE A O 1
ATOM 1306 N N . ARG A 1 159 ? -1.440 -11.084 6.890 1.00 86.56 159 ARG A N 1
ATOM 1307 C CA . ARG A 1 159 ? -1.581 -11.896 8.104 1.00 86.56 159 ARG A CA 1
ATOM 1308 C C . ARG A 1 159 ? -1.598 -11.022 9.349 1.00 86.56 159 ARG A C 1
ATOM 1310 O O . ARG A 1 159 ? -2.343 -11.405 10.274 1.00 86.56 159 ARG A O 1
#